Protein AF-A0ABC8T5N4-F1 (afdb_monomer_lite)

Sequence (138 aa):
MYTAIANHWPEIESIFSFESTFDIRSQALTSLVKLCESVRTSLIEFKSAIRKNSSKSPVDGAGIHALTTDVMHYLCLLGDYNNILADILADLPLPAKYSSPESYLDTLSVCVVPDSKLRDEIKVSIARKLVGGVSRVL

Foldseek 3Di:
DLCVLVVCVVVQCVVQVDPVSVVVNVVSVVVNVVVLVVVLVVVLVVLVVLVVPPDPDDDPPPDDDPSVVVVVVVVVVVVVCVVVVCVSPVQFDDPPPPPDPVPPNPRSDDGDDDDPVVVVVVVVVVVVVVVVPPDPDD

pLDDT: mean 72.64, std 18.33, range [38.09, 96.44]

Radius of gyration: 21.01 Å; chains: 1; bounding box: 45×39×64 Å

Structure (mmCIF, N/CA/C/O backbone):
data_AF-A0ABC8T5N4-F1
#
_entry.id   AF-A0ABC8T5N4-F1
#
loop_
_atom_site.group_PDB
_atom_site.id
_atom_site.type_symbol
_atom_site.label_atom_id
_atom_site.label_alt_id
_atom_site.label_comp_id
_atom_site.label_asym_id
_atom_site.label_entity_id
_atom_site.label_seq_id
_atom_site.pdbx_PDB_ins_code
_atom_site.Cartn_x
_atom_site.Cartn_y
_atom_site.Cartn_z
_atom_site.occupancy
_atom_site.B_iso_or_equiv
_atom_site.auth_seq_id
_atom_site.auth_comp_id
_atom_site.auth_asym_id
_atom_site.auth_atom_id
_atom_site.pdbx_PDB_model_num
ATOM 1 N N . MET A 1 1 ? 1.020 -7.418 5.774 1.00 88.06 1 MET A N 1
ATOM 2 C CA . MET A 1 1 ? 0.832 -6.581 6.984 1.00 88.06 1 MET A CA 1
ATOM 3 C C . MET A 1 1 ? -0.474 -5.811 6.930 1.00 88.06 1 MET A C 1
ATOM 5 O O . MET A 1 1 ? -1.322 -6.099 7.756 1.00 88.06 1 MET A O 1
ATOM 9 N N . TYR A 1 2 ? -0.681 -4.919 5.951 1.00 88.50 2 TYR A N 1
ATOM 10 C CA . TYR A 1 2 ? -1.954 -4.194 5.789 1.00 88.50 2 TYR A CA 1
ATOM 11 C C . TYR A 1 2 ? -3.175 -5.129 5.794 1.00 88.50 2 TYR A C 1
ATOM 13 O O . TYR A 1 2 ? -4.044 -4.998 6.648 1.00 88.50 2 TYR A O 1
ATOM 21 N N . THR A 1 3 ? -3.168 -6.146 4.928 1.00 86.19 3 THR A N 1
ATOM 22 C CA . THR A 1 3 ? -4.244 -7.145 4.817 1.00 86.19 3 THR A CA 1
ATOM 23 C C . THR A 1 3 ? -4.546 -7.876 6.117 1.00 86.19 3 THR A C 1
ATOM 25 O O . THR A 1 3 ? -5.700 -8.160 6.393 1.00 86.19 3 THR A O 1
ATOM 28 N N . ALA A 1 4 ? -3.535 -8.160 6.939 1.00 90.69 4 ALA A N 1
ATOM 29 C CA . ALA A 1 4 ? -3.741 -8.847 8.209 1.00 90.69 4 ALA A CA 1
ATOM 30 C C . ALA A 1 4 ? -4.546 -7.981 9.189 1.00 90.69 4 ALA A C 1
ATOM 32 O O . ALA A 1 4 ? -5.441 -8.482 9.853 1.00 90.69 4 ALA A O 1
ATOM 33 N N . ILE A 1 5 ? -4.258 -6.679 9.260 1.00 87.19 5 ILE A N 1
ATOM 34 C CA . ILE A 1 5 ? -4.983 -5.773 10.160 1.00 87.19 5 ILE A CA 1
ATOM 35 C C . ILE A 1 5 ? -6.364 -5.438 9.578 1.00 87.19 5 ILE A C 1
ATOM 37 O O . ILE A 1 5 ? -7.345 -5.440 10.312 1.00 87.19 5 ILE A O 1
ATOM 41 N N . ALA A 1 6 ? -6.451 -5.193 8.267 1.00 86.25 6 ALA A N 1
ATOM 42 C CA . ALA A 1 6 ? -7.701 -4.836 7.597 1.00 86.25 6 ALA A CA 1
ATOM 43 C C . ALA A 1 6 ? -8.722 -5.987 7.608 1.00 86.25 6 ALA A C 1
ATOM 45 O O . ALA A 1 6 ? -9.881 -5.773 7.953 1.00 86.25 6 ALA A O 1
ATOM 46 N N . ASN A 1 7 ? -8.293 -7.216 7.299 1.00 88.25 7 ASN A N 1
ATOM 47 C CA . ASN A 1 7 ? -9.194 -8.372 7.239 1.00 88.25 7 ASN A CA 1
ATOM 48 C C . ASN A 1 7 ? -9.720 -8.791 8.616 1.00 88.25 7 ASN A C 1
ATOM 50 O O . ASN A 1 7 ? -10.793 -9.378 8.684 1.00 88.25 7 ASN A O 1
ATOM 54 N N . HIS A 1 8 ? -8.974 -8.500 9.686 1.00 90.31 8 HIS A N 1
ATOM 55 C CA . HIS A 1 8 ? -9.357 -8.826 11.063 1.00 90.31 8 HIS A CA 1
ATOM 56 C C . HIS A 1 8 ? -9.928 -7.631 11.834 1.00 90.31 8 HIS A C 1
ATOM 58 O O . HIS A 1 8 ? -10.058 -7.677 13.059 1.00 90.31 8 HIS A O 1
ATOM 64 N N . TRP A 1 9 ? -10.233 -6.529 11.143 1.00 90.38 9 TRP A N 1
ATOM 65 C CA . TRP A 1 9 ? -10.790 -5.339 11.778 1.00 90.38 9 TRP A CA 1
ATOM 66 C C . TRP A 1 9 ? -12.083 -5.621 12.569 1.00 90.38 9 TRP A C 1
ATOM 68 O O . TRP A 1 9 ? -12.161 -5.169 13.713 1.00 90.38 9 TRP A O 1
ATOM 78 N N . PRO A 1 10 ? -13.051 -6.415 12.059 1.00 89.00 10 PRO A N 1
ATOM 79 C CA . PRO A 1 10 ? -14.269 -6.733 12.808 1.00 89.00 10 PRO A CA 1
ATOM 80 C C . PRO A 1 10 ? -13.990 -7.451 14.136 1.00 89.00 10 PRO A C 1
ATOM 82 O O . PRO A 1 10 ? -14.610 -7.155 15.157 1.00 89.00 10 PRO A O 1
ATOM 85 N N . GLU A 1 11 ? -13.032 -8.378 14.153 1.00 92.69 11 GLU A N 1
ATOM 86 C CA . GLU A 1 11 ? -12.629 -9.096 15.359 1.00 92.69 11 GLU A CA 1
ATOM 87 C C . GLU A 1 11 ? -11.875 -8.185 16.329 1.00 92.69 11 GLU A C 1
ATOM 89 O O . GLU A 1 11 ? -12.104 -8.257 17.535 1.00 92.69 11 GLU A O 1
ATOM 94 N N . ILE A 1 12 ? -11.018 -7.294 15.820 1.00 87.31 12 ILE A N 1
ATOM 95 C CA . ILE A 1 12 ? -10.340 -6.271 16.628 1.00 87.31 12 ILE A CA 1
ATOM 96 C C . ILE A 1 12 ? -11.379 -5.364 17.302 1.00 87.31 12 ILE A C 1
ATOM 98 O O . ILE A 1 12 ? -11.292 -5.124 18.507 1.00 87.31 12 ILE A O 1
ATOM 102 N N . GLU A 1 13 ? -12.390 -4.894 16.573 1.00 88.19 13 GLU A N 1
ATOM 103 C CA . GLU A 1 13 ? -13.476 -4.091 17.144 1.00 88.19 13 GLU A CA 1
ATOM 104 C C . GLU A 1 13 ? -14.297 -4.868 18.171 1.00 88.19 13 GLU A C 1
ATOM 106 O O . GLU A 1 13 ? -14.622 -4.329 19.230 1.00 88.19 13 GLU A O 1
ATOM 111 N N . SER A 1 14 ? -14.590 -6.138 17.888 1.00 92.56 14 SER A N 1
ATOM 112 C CA . SER A 1 14 ? -15.365 -6.994 18.783 1.00 92.56 14 SER A CA 1
ATOM 113 C C . SER A 1 14 ? -14.625 -7.323 20.079 1.00 92.56 14 SER A C 1
ATOM 115 O O . SER A 1 14 ? -15.250 -7.358 21.135 1.00 92.56 14 SER A O 1
ATOM 117 N N . ILE A 1 15 ? -13.322 -7.608 20.023 1.00 96.44 15 ILE A N 1
ATOM 118 C CA . ILE A 1 15 ? -12.518 -7.982 21.197 1.00 96.44 15 ILE A CA 1
ATOM 119 C C . ILE A 1 15 ? -12.205 -6.746 22.050 1.00 96.44 15 ILE A C 1
ATOM 121 O O . ILE A 1 15 ? -12.210 -6.820 23.279 1.00 96.44 15 ILE A O 1
ATOM 125 N N . PHE A 1 16 ? -11.960 -5.601 21.410 1.00 94.00 16 PHE A N 1
ATOM 126 C CA . PHE A 1 16 ? -11.552 -4.353 22.063 1.00 94.00 16 PHE A CA 1
ATOM 127 C C . PHE A 1 16 ? -12.671 -3.303 22.083 1.00 94.00 16 PHE A C 1
ATOM 129 O O . PHE A 1 16 ? -12.422 -2.099 21.953 1.00 94.00 16 PHE A O 1
ATOM 136 N N . SER A 1 17 ? -13.912 -3.750 22.269 1.00 91.81 17 SER A N 1
ATOM 137 C CA . SER A 1 17 ? -15.114 -2.913 22.197 1.00 91.81 17 SER A CA 1
ATOM 138 C C . SER A 1 17 ? -15.262 -1.917 23.354 1.00 91.81 17 SER A C 1
ATOM 140 O O . SER A 1 17 ? -16.069 -0.993 23.272 1.00 91.81 17 SER A O 1
ATOM 142 N N . PHE A 1 18 ? -14.518 -2.095 24.447 1.00 91.94 18 PHE A N 1
ATOM 143 C CA . PHE A 1 18 ? -14.603 -1.237 25.628 1.00 91.94 18 PHE A CA 1
ATOM 144 C C . PHE A 1 18 ? -13.785 0.052 25.470 1.00 91.94 18 PHE A C 1
ATOM 146 O O . PHE A 1 18 ? -12.783 0.102 24.753 1.00 91.94 18 PHE A O 1
ATOM 153 N N . GLU A 1 19 ? -14.184 1.100 26.195 1.00 90.50 19 GLU A N 1
ATOM 154 C CA . GLU A 1 19 ? -13.462 2.382 26.207 1.00 90.50 19 GLU A CA 1
ATOM 155 C C . GLU A 1 19 ? -12.035 2.225 26.758 1.00 90.50 19 GLU A C 1
ATOM 157 O O . GLU A 1 19 ? -11.095 2.815 26.237 1.00 90.50 19 GLU A O 1
ATOM 162 N N . SER A 1 20 ? -11.836 1.354 27.755 1.00 95.00 20 SER A N 1
ATOM 163 C CA . SER A 1 20 ? -10.511 1.055 28.320 1.00 95.00 20 SER A CA 1
ATOM 164 C C . SER A 1 20 ? -9.538 0.436 27.312 1.00 95.00 20 SER A C 1
ATOM 166 O O . SER A 1 20 ? -8.329 0.480 27.524 1.00 95.00 20 SER A O 1
ATOM 168 N N . THR A 1 21 ? -10.048 -0.132 26.218 1.00 92.31 21 THR A N 1
ATOM 169 C CA . THR A 1 21 ? -9.260 -0.737 25.139 1.00 92.31 21 THR A CA 1
ATOM 170 C C . THR A 1 21 ? -9.210 0.134 23.881 1.00 92.31 21 THR A C 1
ATOM 172 O O . THR A 1 21 ? -8.713 -0.308 22.844 1.00 92.31 21 THR A O 1
ATOM 175 N N . PHE A 1 22 ? -9.689 1.382 23.958 1.00 88.06 22 PHE A N 1
ATOM 176 C CA . PHE A 1 22 ? -9.691 2.329 22.842 1.00 88.06 22 PHE A CA 1
ATOM 177 C C . PHE A 1 22 ? -8.298 2.536 22.237 1.00 88.06 22 PHE A C 1
ATOM 179 O O . PHE A 1 22 ? -8.155 2.532 21.014 1.00 88.06 22 PHE A O 1
ATOM 186 N N . ASP A 1 23 ? -7.263 2.651 23.073 1.00 91.19 23 ASP A N 1
ATOM 187 C CA . ASP A 1 23 ? -5.890 2.878 22.608 1.00 91.19 23 ASP A CA 1
ATOM 188 C C . ASP A 1 23 ? -5.390 1.755 21.687 1.00 91.19 23 ASP A C 1
ATOM 190 O O . ASP A 1 23 ? -4.651 2.022 20.741 1.00 91.19 23 ASP A O 1
ATOM 1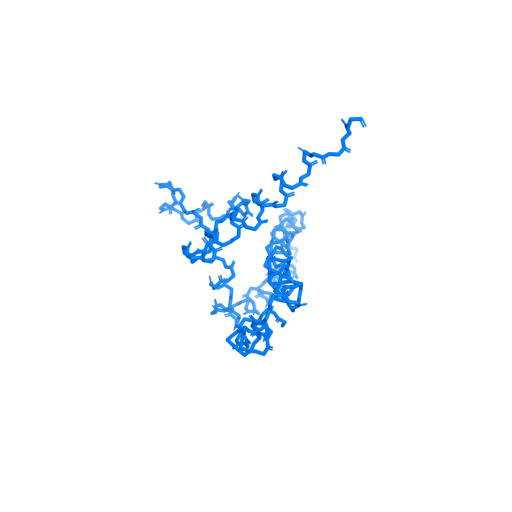94 N N . ILE A 1 24 ? -5.856 0.516 21.886 1.00 92.06 24 ILE A N 1
ATOM 195 C CA . ILE A 1 24 ? -5.501 -0.634 21.042 1.00 92.06 24 ILE A CA 1
ATOM 196 C C . ILE A 1 24 ? -6.133 -0.492 19.653 1.00 92.06 24 ILE A C 1
ATOM 198 O O . ILE A 1 24 ? -5.438 -0.628 18.643 1.00 92.06 24 ILE A O 1
ATOM 202 N N . ARG A 1 25 ? -7.431 -0.156 19.585 1.00 88.75 25 ARG A N 1
ATOM 203 C CA . ARG A 1 25 ? -8.131 0.100 18.311 1.00 88.75 25 ARG A CA 1
ATOM 204 C C . ARG A 1 25 ? -7.515 1.291 17.575 1.00 88.75 25 ARG A C 1
ATOM 206 O O . ARG A 1 25 ? -7.215 1.206 16.386 1.00 88.75 25 ARG A O 1
ATOM 213 N N . SER A 1 26 ? -7.246 2.374 18.302 1.00 86.62 26 SER A N 1
ATOM 214 C CA . SER A 1 26 ? -6.588 3.578 17.784 1.00 86.62 26 SER A CA 1
ATOM 215 C C . SER A 1 26 ? -5.192 3.281 17.228 1.00 86.62 26 SER A C 1
ATOM 217 O O . SER A 1 26 ? -4.828 3.754 16.147 1.00 86.62 26 SER A O 1
ATOM 219 N N . GLN A 1 27 ? -4.411 2.446 17.916 1.00 92.44 27 GLN A N 1
ATOM 220 C CA . GLN A 1 27 ? -3.093 2.030 17.451 1.00 92.44 27 GLN A CA 1
ATOM 221 C C . GLN A 1 27 ? -3.177 1.158 16.194 1.00 92.44 27 GLN A C 1
ATOM 223 O O . GLN A 1 27 ? -2.421 1.402 15.255 1.00 92.44 27 GLN A O 1
ATOM 228 N N . ALA A 1 28 ? -4.104 0.198 16.132 1.00 87.06 28 ALA A N 1
ATOM 229 C CA . ALA A 1 28 ? -4.317 -0.626 14.941 1.00 87.06 28 ALA A CA 1
ATOM 230 C C . ALA A 1 28 ? -4.705 0.229 13.718 1.00 87.06 28 ALA A C 1
ATOM 232 O O . ALA A 1 28 ? -4.130 0.063 12.639 1.00 87.06 28 ALA A O 1
ATOM 233 N N . LEU A 1 29 ? -5.589 1.215 13.908 1.00 85.56 29 LEU A N 1
ATOM 234 C CA . LEU A 1 29 ? -5.955 2.178 12.866 1.00 85.56 29 LEU A CA 1
ATOM 235 C C . LEU A 1 29 ? -4.758 3.037 12.439 1.00 85.56 29 LEU A C 1
ATOM 237 O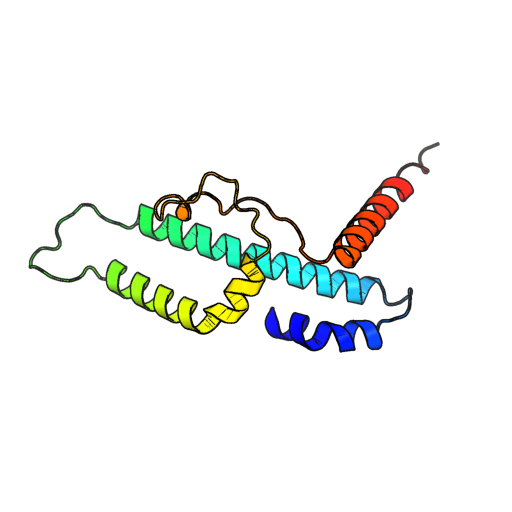 O . LEU A 1 29 ? -4.486 3.198 11.250 1.00 85.56 29 LEU A O 1
ATOM 241 N N . THR A 1 30 ? -3.995 3.549 13.406 1.00 85.81 30 THR A N 1
ATOM 242 C CA . THR A 1 30 ? -2.779 4.334 13.143 1.00 85.81 30 THR A CA 1
ATOM 243 C C . THR A 1 30 ? -1.757 3.523 12.346 1.00 85.81 30 THR A C 1
ATOM 245 O O . THR A 1 30 ? -1.102 4.053 11.449 1.00 85.81 30 THR A O 1
ATOM 248 N N . SER A 1 31 ? -1.619 2.231 12.643 1.00 90.31 31 SER A N 1
ATOM 249 C CA . SER A 1 31 ? -0.753 1.321 11.897 1.00 90.31 31 SER A CA 1
ATOM 250 C C . SER A 1 31 ? -1.222 1.123 10.458 1.00 90.31 31 SER A C 1
ATOM 252 O O . SER A 1 31 ? -0.383 1.167 9.561 1.00 90.31 31 SER A O 1
ATOM 254 N N . LEU A 1 32 ? -2.528 0.959 10.211 1.00 84.75 32 LEU A N 1
ATOM 255 C CA . LEU A 1 32 ? -3.072 0.895 8.849 1.00 84.75 32 LEU A CA 1
ATOM 256 C C . LEU A 1 32 ? -2.737 2.160 8.053 1.00 84.75 32 LEU A C 1
ATOM 258 O O . LEU A 1 32 ? -2.211 2.060 6.946 1.00 84.75 32 LEU A O 1
ATOM 262 N N . VAL A 1 33 ? -2.952 3.339 8.644 1.00 84.50 33 VAL A N 1
ATOM 263 C CA . VAL A 1 33 ? -2.636 4.627 8.007 1.00 84.50 33 VAL A CA 1
ATOM 264 C C . VAL A 1 33 ? -1.146 4.726 7.670 1.00 84.50 33 VAL A C 1
ATOM 266 O O . VAL A 1 33 ? -0.794 4.989 6.521 1.00 84.50 33 VAL A O 1
ATOM 269 N N . LYS A 1 34 ? -0.262 4.428 8.629 1.00 87.62 34 LYS A N 1
ATOM 270 C CA . LYS A 1 34 ? 1.195 4.463 8.411 1.00 87.62 34 LYS A CA 1
ATOM 271 C C . LYS A 1 34 ? 1.658 3.467 7.348 1.00 87.62 34 LYS A C 1
ATOM 273 O O . LYS A 1 34 ? 2.582 3.762 6.594 1.00 87.62 34 LYS A O 1
ATOM 278 N N . LEU A 1 35 ? 1.036 2.289 7.274 1.00 88.31 35 LEU A N 1
ATOM 279 C CA . LEU A 1 35 ? 1.330 1.306 6.231 1.00 88.31 35 LEU A CA 1
ATOM 280 C C . LEU A 1 35 ? 0.928 1.832 4.848 1.00 88.31 35 LEU A C 1
ATOM 282 O O . LEU A 1 35 ? 1.726 1.731 3.917 1.00 88.31 35 LEU A O 1
ATOM 286 N N . CYS A 1 36 ? -0.251 2.446 4.716 1.00 86.69 36 CYS A N 1
ATOM 287 C CA . CYS A 1 36 ? -0.674 3.082 3.467 1.00 86.69 36 CYS A CA 1
ATOM 288 C C . CYS A 1 36 ? 0.290 4.198 3.040 1.00 86.69 36 CYS A C 1
ATOM 290 O O . CYS A 1 36 ? 0.719 4.244 1.887 1.00 86.69 36 CYS A O 1
ATOM 292 N N . GLU A 1 37 ? 0.672 5.078 3.967 1.00 85.81 37 GLU A N 1
ATOM 293 C CA . GLU A 1 37 ? 1.631 6.162 3.714 1.00 85.81 37 GLU A CA 1
ATOM 294 C C . GLU A 1 37 ? 3.009 5.635 3.300 1.00 85.81 37 GLU A C 1
ATOM 296 O O . GLU A 1 37 ? 3.632 6.173 2.381 1.00 85.81 37 GLU A O 1
ATOM 301 N N . SER A 1 38 ? 3.469 4.553 3.932 1.00 89.62 38 SER A N 1
ATOM 302 C CA . SER A 1 38 ? 4.742 3.911 3.608 1.00 89.62 38 SER A CA 1
ATOM 303 C C . SER A 1 38 ? 4.738 3.316 2.199 1.00 89.62 38 SER A C 1
ATOM 305 O O . SER A 1 38 ? 5.672 3.569 1.438 1.00 89.62 38 SER A O 1
ATOM 307 N N . VAL A 1 39 ? 3.677 2.596 1.814 1.00 88.81 39 VAL A N 1
ATOM 308 C CA . VAL A 1 39 ? 3.531 2.052 0.452 1.00 88.81 39 VAL A CA 1
ATOM 309 C C . VAL A 1 39 ? 3.530 3.183 -0.575 1.00 88.81 39 VAL A C 1
ATOM 311 O O . VAL A 1 39 ? 4.271 3.126 -1.554 1.00 88.81 39 VAL A O 1
ATOM 314 N N . ARG A 1 40 ? 2.767 4.254 -0.329 1.00 84.12 40 ARG A N 1
ATOM 315 C CA . ARG A 1 40 ? 2.720 5.426 -1.219 1.00 84.12 40 ARG A CA 1
ATOM 316 C C . ARG A 1 40 ? 4.088 6.088 -1.364 1.00 84.12 40 ARG A C 1
ATOM 318 O O . ARG A 1 40 ? 4.520 6.343 -2.484 1.00 84.12 40 ARG A O 1
ATOM 325 N N . THR A 1 41 ? 4.789 6.315 -0.255 1.00 87.00 41 THR A N 1
ATOM 326 C CA . THR A 1 41 ? 6.148 6.883 -0.261 1.00 87.00 41 THR A CA 1
ATOM 327 C C . THR A 1 41 ? 7.097 6.018 -1.082 1.00 87.00 41 THR A C 1
ATOM 329 O O . THR A 1 41 ? 7.787 6.532 -1.959 1.00 87.00 41 THR A O 1
ATOM 332 N N . SER A 1 42 ? 7.058 4.700 -0.882 1.00 89.69 42 SER A N 1
ATOM 333 C CA . SER A 1 42 ? 7.898 3.764 -1.627 1.00 89.69 42 SER A CA 1
ATOM 334 C C . SER A 1 42 ? 7.628 3.815 -3.137 1.00 89.69 42 SER A C 1
ATOM 336 O O . SER A 1 42 ? 8.572 3.839 -3.924 1.00 89.69 42 SER A O 1
ATOM 338 N N . LEU A 1 43 ? 6.363 3.936 -3.563 1.00 88.44 43 LEU A N 1
ATOM 339 C CA . LEU A 1 43 ? 6.007 4.096 -4.980 1.00 88.44 43 LEU A CA 1
ATOM 340 C C . LEU A 1 43 ? 6.522 5.422 -5.575 1.00 88.44 43 LEU A C 1
ATOM 342 O O . LEU A 1 43 ? 7.002 5.447 -6.712 1.00 88.44 43 LEU A O 1
ATOM 346 N N . ILE A 1 44 ? 6.466 6.523 -4.817 1.00 86.06 44 ILE A N 1
ATOM 347 C CA . ILE A 1 44 ? 6.999 7.834 -5.239 1.00 86.06 44 ILE A CA 1
ATOM 348 C C . ILE A 1 44 ? 8.520 7.781 -5.381 1.00 86.06 44 ILE A C 1
ATOM 350 O O . ILE A 1 44 ? 9.079 8.293 -6.359 1.00 86.06 44 ILE A O 1
ATOM 354 N N . GLU A 1 45 ? 9.196 7.176 -4.407 1.00 88.88 45 GLU A N 1
ATOM 355 C CA . GLU A 1 45 ? 10.644 6.994 -4.409 1.00 88.88 45 GLU A CA 1
ATOM 356 C C . GLU A 1 45 ? 11.078 6.100 -5.565 1.00 88.88 45 GLU A C 1
ATOM 358 O O . GLU A 1 45 ? 12.003 6.463 -6.289 1.00 88.88 45 GLU A O 1
ATOM 363 N N . PHE A 1 46 ? 10.362 5.002 -5.810 1.00 89.00 46 PHE A N 1
ATOM 364 C CA . PHE A 1 46 ? 10.583 4.120 -6.951 1.00 89.00 46 PHE A CA 1
ATOM 365 C C . PHE A 1 46 ? 10.474 4.882 -8.278 1.00 89.00 46 PHE A C 1
ATOM 367 O O . PHE A 1 46 ? 11.428 4.897 -9.059 1.00 89.00 46 PHE A O 1
ATOM 374 N N . LYS A 1 47 ? 9.373 5.616 -8.504 1.00 85.31 47 LYS A N 1
ATOM 375 C CA . LYS A 1 47 ? 9.202 6.481 -9.689 1.00 85.31 47 LYS A CA 1
ATOM 376 C C . LYS A 1 47 ? 10.368 7.468 -9.833 1.00 85.31 47 LYS A C 1
ATOM 378 O O . LYS A 1 47 ? 10.904 7.666 -10.927 1.00 85.31 47 LYS A O 1
ATOM 383 N N . SER A 1 48 ? 10.761 8.105 -8.733 1.00 83.81 48 SER A N 1
ATOM 384 C CA . SER A 1 48 ? 11.832 9.105 -8.721 1.00 83.81 48 SER A CA 1
ATOM 385 C C . SER A 1 48 ? 13.202 8.489 -9.011 1.00 83.81 48 SER A C 1
ATOM 387 O O . SER A 1 48 ? 13.987 9.079 -9.756 1.00 83.81 48 SER A O 1
ATOM 389 N N . ALA A 1 49 ? 13.471 7.296 -8.480 1.00 85.75 49 ALA A N 1
ATOM 390 C CA . ALA A 1 49 ? 14.693 6.538 -8.705 1.00 85.75 49 ALA A CA 1
ATOM 391 C C . ALA A 1 49 ? 14.822 6.114 -10.172 1.00 85.75 49 ALA A C 1
ATOM 393 O O . ALA A 1 49 ? 15.890 6.298 -10.753 1.00 85.75 49 ALA A O 1
ATOM 394 N N . ILE A 1 50 ? 13.738 5.650 -10.806 1.00 86.56 50 ILE A N 1
ATOM 395 C CA . ILE A 1 50 ? 13.728 5.356 -12.249 1.00 86.56 50 ILE A CA 1
ATOM 396 C C . ILE A 1 50 ? 14.094 6.605 -13.041 1.00 86.56 50 ILE A C 1
ATOM 398 O O . ILE A 1 50 ? 15.017 6.575 -13.849 1.00 86.56 50 ILE A O 1
ATOM 402 N N . ARG A 1 51 ? 13.407 7.725 -12.787 1.00 83.00 51 ARG A N 1
ATOM 403 C CA . ARG A 1 51 ? 13.647 8.978 -13.516 1.00 83.00 51 ARG A CA 1
ATOM 404 C C . ARG A 1 51 ? 15.091 9.462 -13.370 1.00 83.00 51 ARG A C 1
ATOM 406 O O . ARG A 1 51 ? 15.654 9.971 -14.331 1.00 83.00 51 ARG A O 1
ATOM 413 N N . LYS A 1 52 ? 15.681 9.313 -12.180 1.00 83.50 52 LYS A N 1
ATOM 414 C CA . LYS A 1 52 ? 17.071 9.700 -11.907 1.00 83.50 52 LYS A CA 1
ATOM 415 C C . LYS A 1 52 ? 18.082 8.774 -12.591 1.00 83.50 52 LYS A C 1
ATOM 417 O O . LYS A 1 52 ? 19.095 9.257 -13.085 1.00 83.50 52 LYS A O 1
ATOM 422 N N . ASN A 1 53 ? 17.819 7.469 -12.600 1.00 73.25 53 ASN A N 1
ATOM 423 C CA . ASN A 1 53 ? 18.749 6.449 -13.094 1.00 73.25 53 ASN A CA 1
ATOM 424 C C . ASN A 1 53 ? 18.541 6.103 -14.577 1.00 73.25 53 ASN A C 1
ATOM 426 O O . ASN A 1 53 ? 19.343 5.372 -15.157 1.00 73.25 53 ASN A O 1
ATOM 430 N N . SER A 1 54 ? 17.490 6.634 -15.204 1.00 72.81 54 SER A N 1
ATOM 431 C CA . SER A 1 54 ? 17.264 6.559 -16.644 1.00 72.81 54 SER A CA 1
ATOM 432 C C . SER A 1 54 ? 18.325 7.390 -17.376 1.00 72.81 54 SER A C 1
ATOM 434 O O . SER A 1 54 ? 18.160 8.588 -17.609 1.00 72.81 54 SER A O 1
ATOM 436 N N . SER A 1 55 ? 19.437 6.742 -17.720 1.00 65.38 55 SER A N 1
ATOM 437 C CA . SER A 1 55 ? 20.497 7.286 -18.571 1.00 65.38 55 SER A CA 1
ATOM 438 C C . SER A 1 55 ? 19.956 7.686 -19.954 1.00 65.38 55 SER A C 1
ATOM 440 O O . SER A 1 55 ? 19.096 7.008 -20.511 1.00 65.38 55 SER A O 1
ATOM 442 N N . LYS A 1 56 ? 20.488 8.769 -20.541 1.00 60.62 56 LYS A N 1
ATOM 443 C CA . LYS A 1 56 ? 20.278 9.125 -21.961 1.00 60.62 56 LYS A CA 1
ATOM 444 C C . LYS A 1 56 ? 21.295 8.459 -22.902 1.00 60.62 56 LYS A C 1
ATOM 446 O O . LYS A 1 56 ? 21.295 8.764 -24.092 1.00 60.62 56 LYS A O 1
ATOM 451 N N . SER A 1 57 ? 22.207 7.629 -22.393 1.00 56.53 57 SER A N 1
ATOM 452 C CA . SER A 1 57 ? 23.256 7.027 -23.218 1.00 56.53 57 SER A CA 1
ATOM 453 C C . SER A 1 57 ? 22.717 5.828 -24.005 1.00 56.53 57 SER A C 1
ATOM 455 O O . SER A 1 57 ? 22.050 4.977 -23.410 1.00 56.53 57 SER A O 1
ATOM 457 N N . PRO A 1 58 ? 23.028 5.709 -25.308 1.00 55.88 58 PRO A N 1
ATOM 458 C CA . PRO A 1 58 ? 22.725 4.506 -26.072 1.00 55.88 58 PRO A CA 1
ATOM 459 C C . PRO A 1 58 ? 23.416 3.305 -25.420 1.00 55.88 58 PRO A C 1
ATOM 461 O O . PRO A 1 58 ? 24.584 3.395 -25.043 1.00 55.88 58 PRO A O 1
ATOM 464 N N . VAL A 1 59 ? 22.704 2.190 -25.268 1.00 60.81 59 VAL A N 1
ATOM 465 C CA . VAL A 1 59 ? 23.354 0.906 -24.992 1.00 60.81 59 VAL A CA 1
ATOM 466 C C . VAL A 1 59 ? 24.106 0.528 -26.267 1.00 60.81 59 VAL A C 1
ATOM 468 O O . VAL A 1 59 ? 23.478 0.370 -27.317 1.00 60.81 59 VAL A O 1
ATOM 471 N N . ASP A 1 60 ? 25.434 0.421 -26.197 1.00 60.09 60 ASP A N 1
ATOM 472 C CA . ASP A 1 60 ? 26.226 -0.094 -27.313 1.00 60.09 60 ASP A CA 1
ATOM 473 C C . ASP A 1 60 ? 25.772 -1.527 -27.614 1.00 60.09 60 ASP A C 1
ATOM 475 O O . ASP A 1 60 ? 25.886 -2.428 -26.784 1.00 60.09 60 ASP A O 1
ATOM 479 N N . GLY A 1 61 ? 25.203 -1.709 -28.807 1.00 66.69 61 GLY A N 1
ATOM 480 C CA . GLY A 1 61 ? 24.681 -2.987 -29.281 1.00 66.69 61 GLY A CA 1
ATOM 481 C C . GLY A 1 61 ? 23.297 -3.341 -28.736 1.00 66.69 61 GLY A C 1
ATOM 482 O O . GLY A 1 61 ? 23.200 -4.194 -27.869 1.00 66.69 61 GLY A O 1
ATOM 483 N N . ALA A 1 62 ? 22.241 -2.722 -29.285 1.00 61.69 62 ALA A N 1
ATOM 484 C CA . ALA A 1 62 ? 20.839 -3.191 -29.386 1.00 61.69 62 ALA A CA 1
ATOM 485 C C . ALA A 1 62 ? 20.186 -3.942 -28.190 1.00 61.69 62 ALA A C 1
ATOM 487 O O . ALA A 1 62 ? 19.175 -4.620 -28.371 1.00 61.69 62 ALA A O 1
ATOM 488 N N . GLY A 1 63 ? 20.738 -3.849 -26.982 1.00 71.19 63 GLY A N 1
ATOM 489 C CA . GLY A 1 63 ? 20.322 -4.606 -25.806 1.00 71.19 63 GLY A CA 1
ATOM 490 C C . GLY A 1 63 ? 19.352 -3.833 -24.919 1.00 71.19 63 GLY A C 1
ATOM 491 O O . GLY A 1 63 ? 19.371 -2.603 -24.862 1.00 71.19 63 GLY A O 1
ATOM 492 N N . ILE A 1 64 ? 18.509 -4.567 -24.191 1.00 76.56 64 ILE A N 1
ATOM 493 C CA . ILE A 1 64 ? 17.625 -3.999 -23.167 1.00 76.56 64 ILE A CA 1
ATOM 494 C C . ILE A 1 64 ? 18.483 -3.581 -21.965 1.00 76.56 64 ILE A C 1
ATOM 496 O O . ILE A 1 64 ? 19.280 -4.369 -21.457 1.00 76.56 64 ILE A O 1
ATOM 500 N N . HIS A 1 65 ? 18.320 -2.341 -21.499 1.00 78.88 65 HIS A N 1
ATOM 501 C CA . HIS A 1 65 ? 19.040 -1.830 -20.334 1.00 78.88 65 HIS A CA 1
ATOM 502 C C . HIS A 1 65 ? 18.611 -2.587 -19.065 1.00 78.88 65 HIS A C 1
ATOM 504 O O . HIS A 1 65 ? 17.418 -2.799 -18.857 1.00 78.88 65 HIS A O 1
ATOM 510 N N . ALA A 1 66 ? 19.551 -2.939 -18.180 1.00 80.44 66 ALA A N 1
ATOM 511 C CA . ALA A 1 66 ? 19.251 -3.691 -16.951 1.00 80.44 66 ALA A CA 1
ATOM 512 C C . ALA A 1 66 ? 18.145 -3.027 -16.105 1.00 80.44 66 ALA A C 1
ATOM 514 O O . ALA A 1 66 ? 17.207 -3.694 -15.680 1.00 80.44 66 ALA A O 1
ATOM 515 N N . LEU A 1 67 ? 18.178 -1.689 -16.000 1.00 83.88 67 LEU A N 1
ATOM 516 C CA . LEU A 1 67 ? 17.116 -0.896 -15.361 1.00 83.88 67 LEU A CA 1
ATOM 517 C C . LEU A 1 67 ? 15.717 -1.193 -15.927 1.00 83.88 67 LEU A C 1
ATOM 519 O O . LEU A 1 67 ? 14.759 -1.238 -15.169 1.00 83.88 67 LEU A O 1
ATOM 523 N N . THR A 1 68 ? 15.574 -1.390 -17.240 1.00 86.00 68 THR A N 1
ATOM 524 C CA . THR A 1 68 ? 14.278 -1.703 -17.861 1.00 86.00 68 THR A CA 1
ATOM 525 C C . THR A 1 68 ? 13.764 -3.061 -17.395 1.00 86.00 68 THR A C 1
ATOM 527 O O . THR A 1 68 ? 12.590 -3.177 -17.047 1.00 86.00 68 THR A O 1
ATOM 530 N N . THR A 1 69 ? 14.635 -4.069 -17.339 1.00 86.94 69 THR A N 1
ATOM 531 C CA . THR A 1 69 ? 14.288 -5.404 -16.834 1.00 86.94 69 THR A CA 1
ATOM 532 C C . THR A 1 69 ? 13.888 -5.351 -15.359 1.00 86.94 69 THR A C 1
ATOM 534 O O . THR A 1 69 ? 12.859 -5.910 -14.984 1.00 86.94 69 THR A O 1
ATOM 537 N N . ASP A 1 70 ? 14.640 -4.619 -14.535 1.00 86.56 70 ASP A N 1
ATOM 538 C CA . ASP A 1 70 ? 14.360 -4.479 -13.101 1.00 86.56 70 ASP A CA 1
ATOM 539 C C . ASP A 1 70 ? 13.039 -3.742 -12.838 1.00 86.56 70 ASP A C 1
ATOM 541 O O . ASP A 1 70 ? 12.234 -4.167 -12.006 1.00 86.56 70 ASP A O 1
ATOM 545 N N . VAL A 1 71 ? 12.772 -2.666 -13.586 1.00 90.75 71 VAL A N 1
ATOM 546 C CA . VAL A 1 71 ? 11.511 -1.917 -13.496 1.00 90.75 71 VAL A CA 1
ATOM 547 C C . VAL A 1 71 ? 10.331 -2.792 -13.887 1.00 90.75 71 VAL A C 1
ATOM 549 O O . VAL A 1 71 ? 9.323 -2.797 -13.184 1.00 90.75 71 VAL A O 1
ATOM 552 N N . MET A 1 72 ? 10.449 -3.555 -14.973 1.00 90.94 72 MET A N 1
ATOM 553 C CA . MET A 1 72 ? 9.372 -4.439 -15.411 1.00 90.94 72 MET A CA 1
ATOM 554 C C . MET A 1 72 ? 9.098 -5.557 -14.407 1.00 90.94 72 MET A C 1
ATOM 556 O O . MET A 1 72 ? 7.933 -5.804 -14.106 1.00 90.94 72 MET A O 1
ATOM 560 N N . HIS A 1 73 ? 10.129 -6.183 -13.828 1.00 91.25 73 HIS A N 1
ATOM 561 C CA . HIS A 1 73 ? 9.928 -7.167 -12.760 1.00 91.25 73 HIS A CA 1
ATOM 562 C C . HIS A 1 73 ? 9.191 -6.569 -11.560 1.00 91.25 73 HIS A C 1
ATOM 564 O O . HIS A 1 73 ? 8.263 -7.189 -11.039 1.00 91.25 73 HIS A O 1
ATOM 570 N N . TYR A 1 74 ? 9.558 -5.354 -11.147 1.00 89.44 74 TYR A N 1
ATOM 571 C CA . TYR A 1 74 ? 8.879 -4.677 -10.047 1.00 89.44 74 TYR A CA 1
ATOM 572 C C . TYR A 1 74 ? 7.418 -4.346 -10.388 1.00 89.44 74 TYR A C 1
ATOM 574 O O . TYR A 1 74 ? 6.533 -4.577 -9.571 1.00 89.44 74 TYR A O 1
ATOM 582 N N . LEU A 1 75 ? 7.130 -3.867 -11.602 1.00 90.19 75 LEU A N 1
ATOM 583 C CA . LEU A 1 75 ? 5.756 -3.596 -12.040 1.00 90.19 75 LEU A CA 1
ATOM 584 C C . LEU A 1 75 ? 4.894 -4.865 -12.102 1.00 90.19 75 LEU A C 1
ATOM 586 O O . LEU A 1 75 ? 3.733 -4.817 -11.700 1.00 90.19 75 LEU A O 1
ATOM 590 N N . CYS A 1 76 ? 5.450 -5.996 -12.547 1.00 91.88 76 CYS A N 1
ATOM 591 C CA . CYS A 1 76 ? 4.756 -7.286 -12.500 1.00 91.88 76 CYS A CA 1
ATOM 592 C C . CYS A 1 76 ? 4.415 -7.678 -11.058 1.00 91.88 76 CYS A C 1
ATOM 594 O O . CYS A 1 76 ? 3.267 -8.009 -10.779 1.00 91.88 76 CYS A O 1
ATOM 596 N N . LEU A 1 77 ? 5.379 -7.550 -10.138 1.00 89.19 77 LEU A N 1
ATOM 597 C CA . LEU A 1 77 ? 5.159 -7.818 -8.717 1.00 89.19 77 LEU A CA 1
ATOM 598 C C . LEU A 1 77 ? 4.051 -6.927 -8.141 1.00 89.19 77 LEU A C 1
ATOM 600 O O . LEU A 1 77 ? 3.212 -7.406 -7.391 1.00 89.19 77 LEU A O 1
ATOM 604 N N . LEU A 1 78 ? 4.015 -5.640 -8.497 1.00 89.00 78 LEU A N 1
ATOM 605 C CA . LEU A 1 78 ? 2.926 -4.735 -8.108 1.00 89.00 78 LEU A CA 1
ATOM 606 C C . LEU A 1 78 ? 1.569 -5.206 -8.642 1.00 89.00 78 LEU A C 1
ATOM 608 O O . LEU A 1 78 ? 0.572 -5.116 -7.926 1.00 89.00 78 LEU A O 1
ATOM 612 N N . GLY A 1 79 ? 1.534 -5.725 -9.870 1.00 87.19 79 GLY A N 1
ATOM 613 C CA . GLY A 1 79 ? 0.335 -6.294 -10.483 1.00 87.19 79 GLY A CA 1
ATOM 614 C C . GLY A 1 79 ? -0.285 -7.424 -9.659 1.00 87.19 79 GLY A C 1
ATOM 615 O O . GLY A 1 79 ? -1.508 -7.474 -9.527 1.00 87.19 79 GLY A O 1
ATOM 616 N N . ASP A 1 80 ? 0.534 -8.261 -9.021 1.00 89.75 80 ASP A N 1
ATOM 617 C CA . ASP A 1 80 ? 0.056 -9.355 -8.163 1.00 89.75 80 ASP A CA 1
ATOM 618 C C . ASP A 1 80 ? -0.680 -8.853 -6.907 1.00 89.75 80 ASP A C 1
ATOM 620 O O . ASP A 1 80 ? -1.549 -9.540 -6.371 1.00 89.75 80 ASP A O 1
ATOM 624 N N . TYR A 1 81 ? -0.380 -7.632 -6.453 1.00 87.25 81 TYR A N 1
ATOM 625 C CA . TYR A 1 81 ? -1.040 -6.987 -5.314 1.00 87.25 81 TYR A CA 1
ATOM 626 C C . TYR A 1 81 ? -2.137 -6.003 -5.734 1.00 87.25 81 TYR A C 1
ATOM 628 O O . TYR A 1 81 ? -2.599 -5.227 -4.898 1.00 87.25 81 TYR A O 1
ATOM 636 N N . ASN A 1 82 ? -2.565 -5.997 -7.001 1.00 85.50 82 ASN A N 1
ATOM 637 C CA . ASN A 1 82 ? -3.471 -4.981 -7.545 1.00 85.50 82 ASN A CA 1
ATOM 638 C C . ASN A 1 82 ? -4.771 -4.812 -6.741 1.00 85.50 82 ASN A C 1
ATOM 640 O O . ASN A 1 82 ? -5.219 -3.692 -6.542 1.00 85.50 82 ASN A O 1
ATOM 644 N N . ASN A 1 83 ? -5.359 -5.893 -6.227 1.00 82.94 83 ASN A N 1
ATOM 645 C CA . ASN A 1 83 ? -6.559 -5.814 -5.388 1.00 82.94 83 ASN A CA 1
ATOM 646 C C . ASN A 1 83 ? -6.317 -5.012 -4.097 1.00 82.94 83 ASN A C 1
ATOM 648 O O . ASN A 1 83 ? -7.092 -4.129 -3.757 1.00 82.94 83 ASN A O 1
ATOM 652 N N . ILE A 1 84 ? -5.204 -5.278 -3.415 1.00 84.50 84 ILE A N 1
ATOM 653 C CA . ILE A 1 84 ? -4.832 -4.615 -2.161 1.00 84.50 84 ILE A CA 1
ATOM 654 C C . ILE A 1 84 ? -4.355 -3.188 -2.438 1.00 84.50 84 ILE A C 1
ATOM 656 O O . ILE A 1 84 ? -4.636 -2.269 -1.673 1.00 84.50 84 ILE A O 1
ATOM 660 N N . LEU A 1 85 ? -3.624 -2.987 -3.536 1.00 85.50 85 LEU A N 1
ATOM 661 C CA . LEU A 1 85 ? -3.183 -1.666 -3.966 1.00 85.50 85 LEU A CA 1
ATOM 662 C C . LEU A 1 85 ? -4.368 -0.796 -4.371 1.00 85.50 85 LEU A C 1
ATOM 664 O O . LEU A 1 85 ? -4.359 0.382 -4.040 1.00 85.50 85 LEU A O 1
ATOM 668 N N . ALA A 1 86 ? -5.393 -1.352 -5.017 1.00 81.88 86 ALA A N 1
ATOM 669 C CA . ALA A 1 86 ? -6.622 -0.630 -5.311 1.00 81.88 86 ALA A CA 1
ATOM 670 C C . ALA A 1 86 ? -7.269 -0.116 -4.021 1.00 81.88 86 ALA A C 1
ATOM 672 O O . ALA A 1 86 ? -7.580 1.064 -3.962 1.00 81.88 86 ALA A O 1
ATOM 673 N N . ASP A 1 87 ? -7.359 -0.927 -2.965 1.00 77.00 87 ASP A N 1
A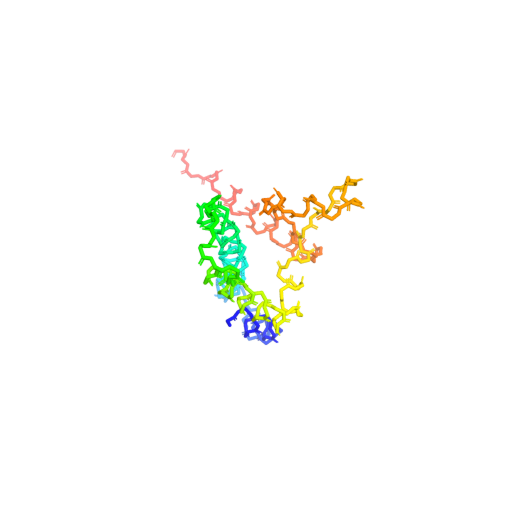TOM 674 C CA . ASP A 1 87 ? -7.905 -0.491 -1.671 1.00 77.00 87 ASP A CA 1
ATOM 675 C C . ASP A 1 87 ? -7.029 0.578 -0.990 1.00 77.00 87 ASP A C 1
ATOM 677 O O . ASP A 1 87 ? -7.524 1.594 -0.506 1.00 77.00 87 ASP A O 1
ATOM 681 N N . ILE A 1 88 ? -5.703 0.400 -1.005 1.00 81.12 88 ILE A N 1
ATOM 682 C CA . ILE A 1 88 ? -4.744 1.362 -0.430 1.00 81.12 88 ILE A CA 1
ATOM 683 C C . ILE A 1 88 ? -4.739 2.695 -1.208 1.00 81.12 88 ILE A C 1
ATOM 685 O O . ILE A 1 88 ? -4.439 3.752 -0.635 1.00 81.12 88 ILE A O 1
ATOM 689 N N . LEU A 1 89 ? -5.040 2.662 -2.510 1.00 74.06 89 LEU A N 1
ATOM 690 C CA . LEU A 1 89 ? -5.010 3.811 -3.420 1.00 74.06 89 LEU A CA 1
ATOM 691 C C . LEU A 1 89 ? -6.401 4.406 -3.719 1.00 74.06 89 LEU A C 1
ATOM 693 O O . LEU A 1 89 ? -6.456 5.514 -4.246 1.00 74.06 89 LEU A O 1
ATOM 697 N N . ALA A 1 90 ? -7.504 3.737 -3.362 1.00 65.44 90 ALA A N 1
ATOM 698 C CA . ALA A 1 90 ? -8.885 4.175 -3.621 1.00 65.44 90 ALA A CA 1
ATOM 699 C C . ALA A 1 90 ? -9.260 5.495 -2.919 1.00 65.44 90 ALA A C 1
ATOM 701 O O . ALA A 1 90 ? -10.139 6.214 -3.385 1.00 65.44 90 ALA A O 1
ATOM 702 N N . ASP A 1 91 ? -8.541 5.861 -1.858 1.00 51.00 91 ASP A N 1
ATOM 703 C CA . ASP A 1 91 ? -8.682 7.115 -1.096 1.00 51.00 91 ASP A CA 1
ATOM 704 C C . ASP A 1 91 ? -8.135 8.373 -1.805 1.00 51.00 91 ASP A C 1
ATOM 706 O O . ASP A 1 91 ? -7.859 9.402 -1.174 1.00 51.00 91 ASP A O 1
ATOM 710 N N . LEU A 1 92 ? -7.933 8.295 -3.121 1.00 50.12 92 LEU A N 1
ATOM 711 C CA . LEU A 1 92 ? -7.419 9.376 -3.951 1.00 50.12 92 LEU A CA 1
ATOM 712 C C . LEU A 1 92 ? -8.583 10.213 -4.515 1.00 50.12 92 LEU A C 1
ATOM 714 O O . LEU A 1 92 ? -9.388 9.693 -5.290 1.00 50.12 92 LEU A O 1
ATOM 718 N N . PRO A 1 93 ? -8.688 11.522 -4.221 1.00 45.31 93 PRO A N 1
ATOM 719 C CA . PRO A 1 93 ? -9.560 12.378 -5.006 1.00 45.31 93 PRO A CA 1
ATOM 720 C C . PRO A 1 93 ? -8.947 12.502 -6.406 1.00 45.31 93 PRO A C 1
ATOM 722 O O . PRO A 1 93 ? -7.793 12.898 -6.548 1.00 45.31 93 PRO A O 1
ATOM 725 N N . LEU A 1 94 ? -9.709 12.168 -7.446 1.00 47.19 94 LEU A N 1
ATOM 726 C CA . LEU A 1 94 ? -9.372 12.482 -8.836 1.00 47.19 94 LEU A CA 1
ATOM 727 C C . LEU A 1 94 ? -9.973 13.862 -9.169 1.00 47.19 94 LEU A C 1
ATOM 729 O O . LEU A 1 94 ? -11.184 13.950 -9.375 1.00 47.19 94 LEU A O 1
ATOM 733 N N . PRO A 1 95 ? -9.206 14.971 -9.205 1.00 40.72 95 PRO A N 1
ATOM 734 C CA . PRO A 1 95 ? -9.735 16.237 -9.721 1.00 40.72 95 PRO A CA 1
ATOM 735 C C . PRO A 1 95 ? -10.206 16.101 -11.182 1.00 40.72 95 PRO A C 1
ATOM 737 O O . PRO A 1 95 ? -9.688 15.316 -11.952 1.00 40.72 95 PRO A O 1
ATOM 740 N N . ALA A 1 96 ? -11.187 16.870 -11.635 1.00 42.47 96 ALA A N 1
ATOM 741 C CA . ALA A 1 96 ? -11.843 16.666 -12.940 1.00 42.47 96 ALA A CA 1
ATOM 742 C C . ALA A 1 96 ? -10.975 16.907 -14.215 1.00 42.47 96 ALA A C 1
ATOM 744 O O . ALA A 1 96 ? -11.516 17.164 -15.287 1.00 42.47 96 ALA A O 1
ATOM 745 N N . LYS A 1 97 ? -9.637 16.854 -14.133 1.00 38.09 97 LYS A N 1
ATOM 746 C CA . LYS A 1 97 ? -8.689 17.054 -15.245 1.00 38.09 97 LYS A CA 1
ATOM 747 C C . LYS A 1 97 ? -7.953 15.775 -15.705 1.00 38.09 97 LYS A C 1
ATOM 749 O O . LYS A 1 97 ? -7.219 15.848 -16.685 1.00 38.09 97 LYS A O 1
ATOM 754 N N . TYR A 1 98 ? -8.165 14.611 -15.076 1.00 41.56 98 TYR A N 1
ATOM 755 C CA . TYR A 1 98 ? -7.428 13.355 -15.366 1.00 41.56 98 TYR A CA 1
ATOM 756 C C . TYR A 1 98 ? -8.102 12.444 -16.407 1.00 41.56 98 TYR A C 1
ATOM 758 O O . TYR A 1 98 ? -8.268 11.252 -16.176 1.00 41.56 98 TYR A O 1
ATOM 766 N N . SER A 1 99 ? -8.495 12.973 -17.569 1.00 41.00 99 SER A N 1
ATOM 767 C CA . SER A 1 99 ? -8.929 12.123 -18.699 1.00 41.00 99 SER A CA 1
ATOM 768 C C . SER A 1 99 ? -7.783 11.675 -19.614 1.00 41.00 99 SER A C 1
ATOM 770 O O . SER A 1 99 ? -8.051 11.044 -20.632 1.00 41.00 99 SER A O 1
ATOM 772 N N . SER A 1 100 ? -6.516 11.976 -19.289 1.00 43.75 100 SER A N 1
ATOM 773 C CA . SER A 1 100 ? -5.371 11.538 -20.098 1.00 43.75 100 SER A CA 1
ATOM 774 C C . SER A 1 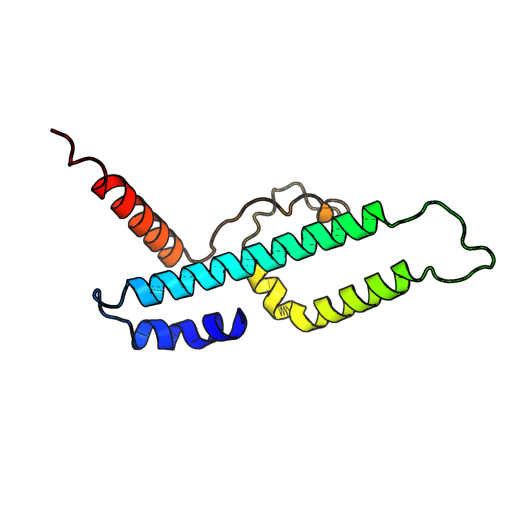100 ? -4.321 10.748 -19.290 1.00 43.75 100 SER A C 1
ATOM 776 O O . SER A 1 100 ? -4.009 11.122 -18.149 1.00 43.75 100 SER A O 1
ATOM 778 N N . PRO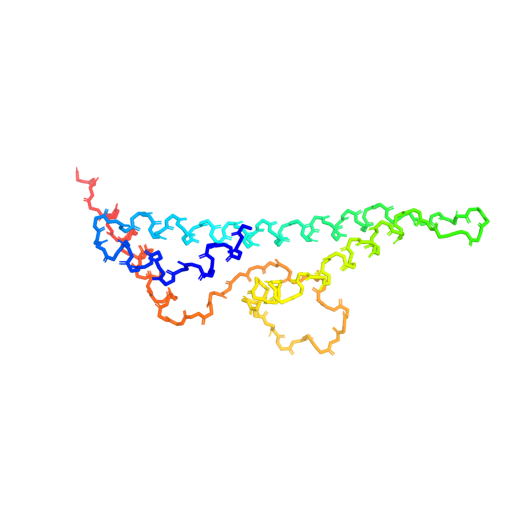 A 1 101 ? -3.753 9.673 -19.881 1.00 48.59 101 PRO A N 1
ATOM 779 C CA . PRO A 1 101 ? -2.848 8.738 -19.208 1.00 48.59 101 PRO A CA 1
ATOM 780 C C . PRO A 1 101 ? -1.536 9.350 -18.685 1.00 48.59 101 PRO A C 1
ATOM 782 O O . PRO A 1 101 ? -0.887 8.750 -17.834 1.00 48.59 101 PRO A O 1
ATOM 785 N N . GLU A 1 102 ? -1.146 10.550 -19.125 1.00 40.44 102 GLU A N 1
ATOM 786 C CA . GLU A 1 102 ? 0.127 11.181 -18.729 1.00 40.44 102 GLU A CA 1
ATOM 787 C C . GLU A 1 102 ? 0.099 11.843 -17.338 1.00 40.44 102 GLU A C 1
ATOM 789 O O . GLU A 1 102 ? 1.146 12.097 -16.747 1.00 40.44 102 GLU A O 1
ATOM 794 N N . SER A 1 103 ? -1.085 12.093 -16.771 1.00 41.56 103 SER A N 1
ATOM 795 C CA . SER A 1 103 ? -1.255 12.906 -15.551 1.00 41.56 103 SER A CA 1
ATOM 796 C C . SER A 1 103 ? -1.288 12.119 -14.227 1.00 41.56 103 SER A C 1
ATOM 798 O O . SER A 1 103 ? -1.178 12.710 -13.151 1.00 41.56 103 SER A O 1
ATOM 800 N N . TYR A 1 104 ? -1.369 10.783 -14.280 1.00 47.25 104 TYR A N 1
ATOM 801 C CA . TYR A 1 104 ? -1.366 9.900 -13.097 1.00 47.25 104 TYR A CA 1
ATOM 802 C C . TYR A 1 104 ? -0.086 9.998 -12.273 1.00 47.25 104 TYR A C 1
ATOM 804 O O . TYR A 1 104 ? -0.080 9.773 -11.064 1.00 47.25 104 TYR A O 1
ATOM 812 N N . LEU A 1 105 ? 1.013 10.338 -12.936 1.00 44.62 105 LEU A N 1
ATOM 813 C CA . LEU A 1 105 ? 2.327 10.288 -12.337 1.00 44.62 105 LEU A CA 1
ATOM 814 C C . LEU A 1 105 ? 2.528 11.375 -11.269 1.00 44.62 105 LEU A C 1
ATOM 816 O O . LEU A 1 105 ? 3.279 11.136 -10.325 1.00 44.62 105 LEU A O 1
ATOM 820 N N . ASP A 1 106 ? 1.885 12.536 -11.363 1.00 40.44 106 ASP A N 1
ATOM 821 C CA . ASP A 1 106 ? 2.233 13.701 -10.530 1.00 40.44 106 ASP A CA 1
ATOM 822 C C . ASP A 1 106 ? 1.389 13.897 -9.261 1.00 40.44 106 ASP A C 1
ATOM 824 O O . ASP A 1 106 ? 1.698 14.772 -8.457 1.00 40.44 106 ASP A O 1
ATOM 828 N N . THR A 1 107 ? 0.379 13.061 -9.009 1.00 41.75 107 THR A N 1
ATOM 829 C CA . THR A 1 107 ? -0.672 13.374 -8.014 1.00 41.75 107 THR A CA 1
ATOM 830 C C . THR A 1 107 ? -0.642 12.492 -6.760 1.00 41.75 107 THR A C 1
ATOM 832 O O . THR A 1 107 ? -1.668 12.245 -6.141 1.00 41.75 107 THR A O 1
ATOM 835 N N . LEU A 1 108 ? 0.525 11.997 -6.347 1.00 42.16 108 LEU A N 1
ATOM 836 C CA . LEU A 1 108 ? 0.648 11.094 -5.189 1.00 42.16 108 LEU A CA 1
ATOM 837 C C . LEU A 1 108 ? 0.642 11.807 -3.816 1.00 42.16 108 LEU A C 1
ATOM 839 O O . LEU A 1 108 ? 0.954 11.195 -2.796 1.00 42.16 108 LEU A O 1
ATOM 843 N N . SER A 1 109 ? 0.273 13.091 -3.767 1.00 50.84 109 SER A N 1
ATOM 844 C CA . SER A 1 109 ? 0.193 13.876 -2.532 1.00 50.84 109 SER A CA 1
ATOM 845 C C . SER A 1 109 ? -1.258 14.166 -2.104 1.00 50.84 109 SER A C 1
ATOM 847 O O . SER A 1 109 ? -1.926 14.978 -2.740 1.00 50.84 109 SER A O 1
ATOM 849 N N . VAL A 1 110 ? -1.643 13.613 -0.941 1.00 43.38 110 VAL A N 1
ATOM 850 C CA . VAL A 1 110 ? -2.747 14.003 -0.020 1.00 43.38 110 VAL A CA 1
ATOM 851 C C . VAL A 1 110 ? -4.057 13.178 -0.058 1.00 43.38 110 VAL A C 1
ATOM 853 O O . VAL A 1 110 ? -4.619 12.883 -1.105 1.00 43.38 110 VAL A O 1
ATOM 856 N N . CYS A 1 111 ? -4.508 12.810 1.155 1.00 44.00 111 CYS A N 1
ATOM 857 C CA . CYS A 1 111 ? -5.449 11.742 1.531 1.00 44.00 111 CYS A CA 1
ATOM 858 C C . CYS A 1 111 ? -6.894 12.209 1.814 1.00 44.00 111 CYS A C 1
ATOM 860 O O . CYS A 1 111 ? -7.078 13.239 2.465 1.00 44.00 111 CYS A O 1
ATOM 862 N N . VAL A 1 112 ? -7.903 11.377 1.500 1.00 46.25 112 VAL A N 1
ATOM 863 C CA . VAL A 1 112 ? -9.252 11.428 2.113 1.00 46.25 112 VAL A CA 1
ATOM 864 C C . VAL A 1 112 ? -9.750 10.007 2.431 1.00 46.25 112 VAL A C 1
ATOM 866 O O . VAL A 1 112 ? -9.827 9.187 1.534 1.00 46.25 112 VAL A O 1
ATOM 869 N N . VAL A 1 113 ? -10.110 9.741 3.696 1.00 41.59 113 VAL A N 1
ATOM 870 C CA . VAL A 1 113 ? -10.646 8.455 4.220 1.00 41.59 113 VAL A CA 1
ATOM 871 C C . VAL A 1 113 ? -12.041 8.168 3.637 1.00 41.59 113 VAL A C 1
ATOM 873 O O . VAL A 1 113 ? -12.803 9.132 3.564 1.00 41.59 113 VAL A O 1
ATOM 876 N N . PRO A 1 114 ? -12.455 6.927 3.301 1.00 46.00 114 PRO A N 1
ATOM 877 C CA . PRO A 1 114 ? -13.629 6.657 2.462 1.00 46.00 114 PRO A CA 1
ATOM 878 C C . PRO A 1 114 ? -14.927 6.364 3.241 1.00 46.00 114 PRO A C 1
ATOM 880 O O . PRO A 1 114 ? -16.003 6.724 2.758 1.00 46.00 114 PRO A O 1
ATOM 883 N N . ASP A 1 115 ? -14.877 5.843 4.469 1.00 46.09 115 ASP A N 1
ATOM 884 C CA . ASP A 1 115 ? -16.078 5.593 5.282 1.00 46.09 115 ASP A CA 1
ATOM 885 C C . ASP A 1 115 ? -16.525 6.866 6.030 1.00 46.09 115 ASP A C 1
ATOM 887 O O . ASP A 1 115 ? -15.732 7.531 6.699 1.00 46.09 115 ASP A O 1
ATOM 891 N N . SER A 1 116 ? -17.797 7.258 5.885 1.00 51.41 116 SER A N 1
ATOM 892 C CA . SER A 1 116 ? -18.330 8.480 6.505 1.00 51.41 116 SER A CA 1
ATOM 893 C C . SER A 1 116 ? -18.414 8.397 8.022 1.00 51.41 116 SER A C 1
ATOM 895 O O . SER A 1 116 ? -18.141 9.397 8.679 1.00 51.41 116 SER A O 1
ATOM 897 N N . LYS A 1 117 ? -18.742 7.226 8.578 1.00 53.91 117 LYS A N 1
ATOM 898 C CA . LYS A 1 117 ? -18.791 7.029 10.028 1.00 53.91 117 LYS A CA 1
ATOM 899 C C . LYS A 1 117 ? -17.392 7.050 10.623 1.00 53.91 117 LYS A C 1
ATOM 901 O O . LYS A 1 117 ? -17.180 7.766 11.593 1.00 53.91 117 LYS A O 1
ATOM 906 N N . LEU A 1 118 ? -16.434 6.367 10.002 1.00 57.44 118 LEU A N 1
ATOM 907 C CA . LEU A 1 118 ? -15.029 6.412 10.406 1.00 57.44 118 LEU A CA 1
ATOM 908 C C . LEU A 1 118 ? -14.436 7.808 10.214 1.00 57.44 118 LEU A C 1
ATOM 910 O O . LEU A 1 118 ? -13.704 8.268 11.079 1.00 57.44 118 LEU A O 1
ATOM 914 N N . ARG A 1 119 ? -14.776 8.541 9.145 1.00 62.97 119 ARG A N 1
ATOM 915 C CA . ARG A 1 119 ? -14.378 9.954 9.000 1.00 62.97 119 ARG A CA 1
ATOM 916 C C . ARG A 1 119 ? -14.899 10.807 10.145 1.00 62.97 119 ARG A C 1
ATOM 918 O O . ARG A 1 119 ? -14.150 11.637 10.654 1.00 62.97 119 ARG A O 1
ATOM 925 N N . ASP A 1 120 ? -16.163 10.651 10.515 1.00 60.41 120 ASP A N 1
ATOM 926 C CA . ASP A 1 120 ? -16.768 11.452 11.574 1.00 60.41 120 ASP A CA 1
ATOM 927 C C . ASP A 1 120 ? -16.244 11.036 12.953 1.00 60.41 120 ASP A C 1
ATOM 929 O O . ASP A 1 120 ? -15.974 11.899 13.782 1.00 60.41 120 ASP A O 1
ATOM 933 N N . GLU A 1 121 ? -15.953 9.754 13.170 1.00 64.12 121 GLU A N 1
ATOM 934 C CA . GLU A 1 121 ? -15.306 9.250 14.383 1.00 64.12 121 GLU A CA 1
ATOM 935 C C . GLU A 1 121 ? -13.845 9.717 14.495 1.00 64.12 121 GLU A C 1
ATOM 937 O O . GLU A 1 121 ? -13.433 10.199 15.551 1.00 64.12 121 GLU A O 1
ATOM 942 N N . ILE A 1 122 ? -13.084 9.702 13.394 1.00 66.31 122 ILE A N 1
ATOM 943 C CA . ILE A 1 122 ? -11.720 10.248 13.316 1.00 66.31 122 ILE A CA 1
ATOM 944 C C . ILE A 1 122 ? -11.739 11.762 13.575 1.00 66.31 122 ILE A C 1
ATOM 946 O O . ILE A 1 122 ? -10.950 12.259 14.381 1.00 66.31 122 ILE A O 1
ATOM 950 N N . LYS A 1 123 ? -12.669 12.510 12.966 1.00 68.00 123 LYS A N 1
ATOM 951 C CA . LYS A 1 123 ? -12.836 13.954 13.215 1.00 68.00 123 LYS A CA 1
ATOM 952 C C . LYS A 1 123 ? -13.208 14.242 14.667 1.00 68.00 123 LYS A C 1
ATOM 954 O O . LYS A 1 123 ? -12.625 15.140 15.269 1.00 68.00 123 LYS A O 1
ATOM 959 N N . VAL A 1 124 ? -14.141 13.484 15.243 1.00 66.38 124 VAL A N 1
ATOM 960 C CA . VAL A 1 124 ? -14.578 13.632 16.638 1.00 66.38 124 VAL A CA 1
ATOM 961 C C . VAL A 1 124 ? -13.444 13.286 17.601 1.00 66.38 124 VAL A C 1
ATOM 963 O O . VAL A 1 124 ? -13.237 14.008 18.576 1.00 66.38 124 VAL A O 1
ATOM 966 N N . SER A 1 125 ? -12.667 12.238 17.323 1.00 60.91 125 SER A N 1
ATOM 967 C CA . SER A 1 125 ? -11.546 11.823 18.167 1.00 60.91 125 SER A CA 1
ATOM 968 C C . SER A 1 125 ? -10.388 12.828 18.125 1.00 60.91 125 SER A C 1
ATOM 970 O O . SER A 1 125 ? -9.769 13.097 19.156 1.00 60.91 125 SER A O 1
ATOM 972 N N . ILE A 1 126 ? -10.126 13.447 16.967 1.00 66.81 126 ILE A N 1
ATOM 973 C CA . ILE A 1 126 ? -9.142 14.533 16.836 1.00 66.81 126 ILE A CA 1
ATOM 974 C C . ILE A 1 126 ? -9.654 15.815 17.515 1.00 66.81 126 ILE A C 1
ATOM 976 O O . ILE A 1 126 ? -8.926 16.425 18.299 1.00 66.81 126 ILE A O 1
ATOM 980 N N . ALA A 1 127 ? -10.915 16.201 17.292 1.00 63.62 127 ALA A N 1
ATOM 981 C CA . ALA A 1 127 ? -11.514 17.393 17.896 1.00 63.62 127 ALA A CA 1
ATOM 982 C C . ALA A 1 127 ? -11.560 17.309 19.430 1.00 63.62 127 ALA A C 1
ATOM 984 O O . ALA A 1 127 ? -11.233 18.277 20.114 1.00 63.62 127 ALA A O 1
ATOM 985 N N . ARG A 1 128 ? -11.885 16.137 19.987 1.00 58.03 128 ARG A N 1
ATOM 986 C CA . ARG A 1 128 ? -11.903 15.908 21.440 1.00 58.03 128 ARG A CA 1
ATOM 987 C C . ARG A 1 128 ? -10.506 16.029 22.054 1.00 58.03 128 ARG A C 1
ATOM 989 O O . ARG A 1 128 ? -10.367 16.567 23.150 1.00 58.03 128 ARG A O 1
ATOM 996 N N . LYS A 1 129 ? -9.468 15.597 21.330 1.00 66.44 129 LYS A N 1
ATOM 997 C CA . LYS A 1 129 ? -8.070 15.700 21.772 1.00 66.44 129 LYS A CA 1
ATOM 998 C C . LYS A 1 129 ? -7.523 17.132 21.694 1.00 66.44 129 LYS A C 1
ATOM 1000 O O . LYS A 1 129 ? -6.682 17.490 22.511 1.00 66.44 129 LYS A O 1
ATOM 1005 N N . LEU A 1 130 ? -8.036 17.960 20.778 1.00 57.69 130 LEU A N 1
ATOM 1006 C CA . LEU A 1 130 ? -7.693 19.386 20.676 1.00 57.69 130 LEU A CA 1
ATOM 1007 C C . LEU A 1 130 ? -8.467 20.263 21.679 1.00 57.69 130 LEU A C 1
ATOM 1009 O O . LEU A 1 130 ? -7.883 21.161 22.279 1.00 57.69 130 LEU A O 1
ATOM 1013 N N . VAL A 1 131 ? -9.753 19.983 21.923 1.00 57.22 131 VAL A N 1
ATOM 1014 C CA . VAL A 1 131 ? -10.585 20.735 22.887 1.00 57.22 131 VAL A CA 1
ATOM 1015 C C . VAL A 1 131 ? -10.237 20.392 24.343 1.00 57.22 131 VAL A C 1
ATOM 1017 O O . VAL A 1 131 ? -10.317 21.257 25.210 1.00 57.22 131 VAL A O 1
ATOM 1020 N N . GLY A 1 132 ? -9.754 19.177 24.625 1.00 50.88 132 GLY A N 1
ATOM 1021 C CA . GLY A 1 132 ? -9.266 18.794 25.958 1.00 50.88 132 GLY A CA 1
ATOM 1022 C C . GLY A 1 132 ? -7.916 19.410 26.363 1.00 50.88 132 GLY A C 1
ATOM 1023 O O . GLY A 1 132 ? -7.487 19.221 27.499 1.00 50.88 132 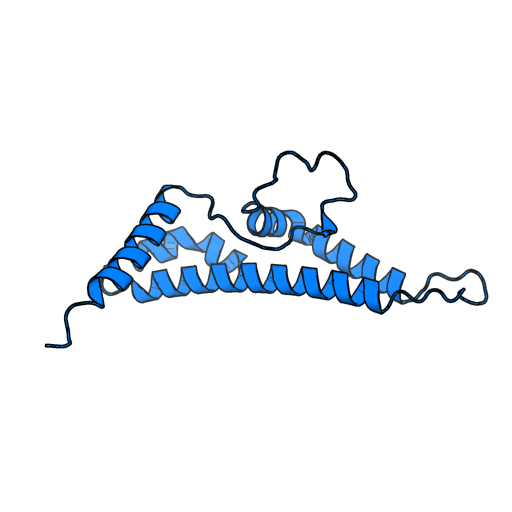GLY A O 1
ATOM 1024 N N . GLY A 1 133 ? -7.237 20.126 25.457 1.00 52.28 133 GLY A N 1
ATOM 1025 C CA . GLY A 1 133 ? -5.901 20.696 25.676 1.00 52.28 133 GLY A CA 1
ATOM 1026 C C . GLY A 1 133 ? -5.862 22.167 26.104 1.00 52.28 133 GLY A C 1
ATOM 1027 O O . GLY A 1 133 ? -4.793 22.653 26.462 1.00 52.28 133 GLY A O 1
ATOM 1028 N N . VAL A 1 134 ? -6.991 22.887 26.104 1.00 51.00 134 VAL A N 1
ATOM 1029 C CA . VAL A 1 134 ? -7.047 24.309 26.503 1.00 51.00 134 VAL A CA 1
ATOM 1030 C C . VAL A 1 134 ? -7.899 24.469 27.759 1.00 51.00 134 VAL A C 1
ATOM 1032 O O . VAL A 1 134 ? -8.953 25.093 27.758 1.00 51.00 134 VAL A O 1
ATOM 1035 N N . SER A 1 135 ? -7.465 23.851 28.854 1.00 50.41 135 SER A N 1
ATOM 1036 C CA . SER A 1 135 ? -7.900 24.201 30.214 1.00 50.41 135 SER A CA 1
ATOM 1037 C C . SER A 1 135 ? -6.898 23.657 31.222 1.00 50.41 135 SER A C 1
ATOM 1039 O O . SER A 1 135 ? -7.230 22.794 32.027 1.00 50.41 135 SER A O 1
ATOM 1041 N N . ARG A 1 136 ? -5.641 24.112 31.143 1.00 51.84 136 ARG A N 1
ATOM 1042 C CA . ARG A 1 136 ? -4.687 24.004 32.259 1.00 51.84 136 ARG A CA 1
ATOM 1043 C C . ARG A 1 136 ? -3.451 24.881 32.058 1.00 51.84 136 ARG A C 1
ATOM 1045 O O . ARG A 1 136 ? -2.345 24.372 32.007 1.00 51.84 136 ARG A O 1
ATOM 1052 N N . VAL A 1 137 ? -3.653 26.193 31.970 1.00 44.97 137 VAL A N 1
ATOM 1053 C CA . VAL A 1 137 ? -2.737 27.173 32.580 1.00 44.97 137 VAL A CA 1
ATOM 1054 C C . VAL A 1 137 ? -3.597 28.370 33.002 1.00 44.97 137 VAL A C 1
ATOM 1056 O O . VAL A 1 137 ? -3.852 29.274 32.210 1.00 44.97 137 VAL A O 1
ATOM 1059 N N . LEU A 1 138 ? -4.131 28.294 34.221 1.00 43.44 138 LEU A N 1
ATOM 1060 C CA . LEU A 1 138 ? -4.261 29.459 35.096 1.00 43.44 138 LEU A CA 1
ATOM 1061 C C . LEU A 1 138 ? -3.012 29.456 35.977 1.00 43.44 138 LEU A C 1
ATOM 1063 O O . LEU A 1 138 ? -2.623 28.333 36.382 1.00 43.44 138 LEU A O 1
#

InterPro domains:
  IPR004140 Exocyst complex component Exo70 [PTHR12542] (1-92)
  IPR016159 Cullin repeat-like-containing domain superfamily [SSF74788] (1-100)
  IPR046364 Exocyst complex subunit Exo70, C-terminal [PF03081] (1-98)

Secondary structure (DSSP, 8-state):
-HHHHHHTHHHHHHHT-SGGGHHHHHHHHHHHHHHHHHHHHHHHHHHHHHHHH---SPPSSSPPPHHHHHHHHHHHHHHHTHHHHHHHHTT----TT--STTSGGG-------S-HHHHHHHHHHHHHHHHTTSS---

Organism: NCBI:txid185542